Protein AF-A0A1G1LHW8-F1 (afdb_monomer)

Mean predicted aligned error: 11.03 Å

Nearest PDB structures (foldseek):
  1obu-assembly1_B  TM=3.568E-01  e=8.843E-02  Homarus gammarus
  2wuq-assembly1_A  TM=3.440E-01  e=8.306E-02  Streptomyces cacaoi
  2wuq-assembly1_B  TM=3.014E-01  e=4.727E-02  Streptomyces cacaoi
  5w66-assembly1_O  TM=5.397E-01  e=9.555E-01  Saccharomyces cerevisiae S288C
  5n61-assembly1_P  TM=4.054E-01  e=8.430E-01  Saccharomyces cerevisiae S288C

Solvent-accessible surface area (backbone atoms only — not comparable to full-atom values): 6882 Å² total; per-residue (Å²): 130,58,72,68,54,53,54,54,47,52,54,48,48,66,74,69,56,80,94,76,85,80,49,75,65,51,52,53,51,49,50,51,53,48,49,51,49,65,66,49,70,38,66,85,57,63,58,63,36,70,48,76,49,77,47,77,55,88,87,33,34,33,39,38,35,37,31,28,33,78,90,66,50,81,40,82,58,42,70,48,80,31,55,88,70,60,63,67,59,51,52,57,50,51,51,53,44,42,76,34,36,46,79,56,87,86,56,62,70,86,82,77,89,132

pLDDT: mean 70.16, std 17.66, range [33.41, 93.38]

Radius of gyration: 14.84 Å; Cα contacts (8 Å, |Δi|>4): 123; chains: 1; bounding box: 45×32×34 Å

Structure (mmCIF, N/CA/C/O backbone):
data_AF-A0A1G1LHW8-F1
#
_entry.id   AF-A0A1G1LHW8-F1
#
loop_
_atom_site.group_PDB
_atom_site.id
_atom_site.type_symbol
_atom_site.label_atom_id
_atom_site.label_alt_id
_atom_site.label_comp_id
_atom_site.label_asym_id
_atom_site.label_entity_id
_atom_site.label_seq_id
_atom_site.pdbx_PDB_ins_code
_atom_site.Cartn_x
_atom_site.Cartn_y
_atom_site.Cartn_z
_atom_site.occupancy
_atom_site.B_iso_or_equiv
_atom_site.auth_seq_id
_atom_site.auth_comp_id
_atom_site.auth_asym_id
_atom_site.auth_atom_id
_atom_site.pdbx_PDB_model_num
ATOM 1 N N . MET A 1 1 ? 2.099 20.472 8.983 1.00 44.22 1 MET A N 1
ATOM 2 C CA . MET A 1 1 ? 1.798 19.131 8.430 1.00 44.22 1 MET A CA 1
ATOM 3 C C . MET A 1 1 ? 3.006 18.490 7.718 1.00 44.22 1 MET A C 1
ATOM 5 O O . MET A 1 1 ? 2.829 17.507 7.016 1.00 44.22 1 MET A O 1
ATOM 9 N N . THR A 1 2 ? 4.228 19.003 7.920 1.00 41.97 2 THR A N 1
ATOM 10 C CA . THR A 1 2 ? 5.451 18.609 7.187 1.00 41.97 2 THR A CA 1
ATOM 11 C C . THR A 1 2 ? 6.176 17.417 7.827 1.00 41.97 2 THR A C 1
ATOM 13 O O . THR A 1 2 ? 6.512 16.465 7.138 1.00 41.97 2 THR A O 1
ATOM 16 N N . ALA A 1 3 ? 6.263 17.382 9.163 1.00 44.25 3 ALA A N 1
ATOM 17 C CA . ALA A 1 3 ? 7.035 16.372 9.901 1.00 44.25 3 ALA A CA 1
ATOM 18 C C . ALA A 1 3 ? 6.604 14.913 9.647 1.00 44.25 3 ALA A C 1
ATOM 20 O O . ALA A 1 3 ? 7.438 14.017 9.594 1.00 44.25 3 ALA A O 1
ATOM 21 N N . VAL A 1 4 ? 5.304 14.662 9.455 1.00 42.16 4 VAL A N 1
ATOM 22 C CA . VAL A 1 4 ? 4.805 13.302 9.180 1.00 42.16 4 VAL A CA 1
ATOM 23 C C . VAL A 1 4 ? 5.101 12.877 7.736 1.00 42.16 4 VAL A C 1
ATOM 25 O O . VAL A 1 4 ? 5.293 11.696 7.467 1.00 42.16 4 VAL A O 1
ATOM 28 N N . GLY A 1 5 ? 5.130 13.827 6.795 1.00 41.34 5 GLY A N 1
ATOM 29 C CA . GLY A 1 5 ? 5.521 13.553 5.410 1.00 41.34 5 GLY A CA 1
ATOM 30 C C . GLY A 1 5 ? 7.004 13.203 5.297 1.00 41.34 5 GLY A C 1
ATOM 31 O O . GLY A 1 5 ? 7.355 12.270 4.581 1.00 41.34 5 GLY A O 1
ATOM 32 N N . ASP A 1 6 ? 7.848 13.890 6.066 1.00 49.16 6 ASP A N 1
ATOM 33 C CA . ASP A 1 6 ? 9.296 13.668 6.080 1.00 49.16 6 ASP A CA 1
ATOM 34 C C . ASP A 1 6 ? 9.673 12.308 6.697 1.00 49.16 6 ASP A C 1
ATOM 36 O O . ASP A 1 6 ? 10.500 11.594 6.134 1.00 49.16 6 ASP A O 1
ATOM 40 N N . LEU A 1 7 ? 8.993 11.884 7.774 1.00 50.97 7 LEU A N 1
ATOM 41 C CA . LEU A 1 7 ? 9.190 10.559 8.386 1.00 50.97 7 LEU A CA 1
ATOM 42 C C . LEU A 1 7 ? 8.844 9.410 7.426 1.00 50.97 7 LEU A C 1
ATOM 44 O O . LEU A 1 7 ? 9.608 8.456 7.290 1.00 50.97 7 LEU A O 1
ATOM 48 N N . LEU A 1 8 ? 7.715 9.516 6.715 1.00 53.72 8 LEU A N 1
ATOM 49 C CA . LEU A 1 8 ? 7.332 8.514 5.714 1.00 53.72 8 LEU A CA 1
ATOM 50 C C . LEU A 1 8 ? 8.294 8.505 4.524 1.00 53.72 8 LEU A C 1
ATOM 52 O O . LEU A 1 8 ? 8.583 7.447 3.971 1.00 53.72 8 LEU A O 1
ATOM 56 N N . LYS A 1 9 ? 8.808 9.672 4.134 1.00 54.84 9 LYS A N 1
ATOM 57 C CA . LYS A 1 9 ? 9.782 9.793 3.051 1.00 54.84 9 LYS A CA 1
ATOM 58 C C . LYS A 1 9 ? 11.095 9.089 3.397 1.00 54.84 9 LYS A C 1
ATOM 60 O O . LYS A 1 9 ? 11.600 8.361 2.549 1.00 54.84 9 LYS A O 1
ATOM 65 N N . GLU A 1 10 ? 11.606 9.240 4.618 1.00 59.28 10 GLU A N 1
ATOM 66 C CA . GLU A 1 10 ? 12.814 8.536 5.072 1.00 59.28 10 GLU A CA 1
ATOM 67 C C . GLU A 1 10 ? 12.615 7.017 5.140 1.00 59.28 10 GLU A C 1
ATOM 69 O O . GLU A 1 10 ? 13.475 6.264 4.681 1.00 59.28 10 GLU A O 1
ATOM 74 N N . GLU A 1 11 ? 11.477 6.539 5.658 1.00 60.69 11 GLU A N 1
ATOM 75 C CA . GLU A 1 11 ? 11.176 5.102 5.693 1.00 60.69 11 GLU A CA 1
ATOM 76 C C . GLU A 1 11 ? 11.085 4.503 4.287 1.00 60.69 11 GLU A C 1
ATOM 78 O O . GLU A 1 11 ? 11.604 3.412 4.033 1.00 60.69 11 GLU A O 1
ATOM 83 N N . VAL A 1 12 ? 10.470 5.233 3.358 1.00 60.25 12 VAL A N 1
ATOM 84 C CA . VAL A 1 12 ? 10.366 4.831 1.957 1.00 60.25 12 VAL A CA 1
ATOM 85 C C . VAL A 1 12 ? 11.722 4.888 1.264 1.00 60.25 12 VAL A C 1
ATOM 87 O O . VAL A 1 12 ? 12.051 3.953 0.549 1.00 60.25 12 VAL A O 1
ATOM 90 N N . GLU A 1 13 ? 12.551 5.906 1.498 1.00 61.09 13 GLU A N 1
ATOM 91 C CA . GLU A 1 13 ? 13.914 5.983 0.950 1.00 61.09 13 GLU A CA 1
ATOM 92 C C . GLU A 1 13 ? 14.830 4.885 1.521 1.00 61.09 13 GLU A C 1
ATOM 94 O O . GLU A 1 13 ? 15.654 4.330 0.793 1.00 61.09 13 GLU A O 1
ATOM 99 N N . MET A 1 14 ? 14.642 4.494 2.784 1.00 59.50 14 MET A N 1
ATOM 100 C CA . MET A 1 14 ? 15.314 3.345 3.403 1.00 59.50 14 MET A CA 1
ATOM 101 C C . MET A 1 14 ? 14.876 2.004 2.798 1.00 59.50 14 MET A C 1
ATOM 103 O O . MET A 1 14 ? 15.707 1.108 2.627 1.00 59.50 14 MET A O 1
ATOM 107 N N . LEU A 1 15 ? 13.586 1.846 2.487 1.00 59.91 15 LEU A N 1
ATOM 108 C CA . LEU A 1 15 ? 13.047 0.644 1.842 1.00 59.91 15 LEU A CA 1
ATOM 109 C C . LEU A 1 15 ? 13.370 0.589 0.338 1.00 59.91 15 LEU A C 1
ATOM 111 O O . LEU A 1 15 ? 13.606 -0.501 -0.181 1.00 59.91 15 LEU A O 1
ATOM 115 N N . ALA A 1 16 ? 13.417 1.741 -0.337 1.00 55.94 16 ALA A N 1
ATOM 116 C CA . ALA A 1 16 ? 13.694 1.884 -1.769 1.00 55.94 16 ALA A CA 1
ATOM 117 C C . ALA A 1 16 ? 15.200 1.916 -2.097 1.00 55.94 16 ALA A C 1
ATOM 119 O O . ALA A 1 16 ? 15.597 1.504 -3.180 1.00 55.94 16 ALA A O 1
ATOM 120 N N . GLY A 1 17 ? 16.047 2.339 -1.152 1.00 47.59 17 GLY A N 1
ATOM 121 C CA . GLY A 1 17 ? 17.495 2.122 -1.126 1.00 47.59 17 GLY A CA 1
ATOM 122 C C . GLY A 1 17 ? 18.334 2.922 -2.135 1.00 47.59 17 GLY A C 1
ATOM 123 O O . GLY A 1 17 ? 18.418 2.580 -3.311 1.00 47.59 17 GLY A O 1
ATOM 124 N N . SER A 1 18 ? 19.130 3.884 -1.645 1.00 36.97 18 SER A N 1
ATOM 125 C CA . SER A 1 18 ? 20.275 4.442 -2.391 1.00 36.97 18 SER A CA 1
ATOM 126 C C . SER A 1 18 ? 21.631 3.969 -1.834 1.00 36.97 18 SER A C 1
ATOM 128 O O . SER A 1 18 ? 22.160 4.473 -0.850 1.00 36.97 18 SER A O 1
ATOM 130 N N . ARG A 1 19 ? 22.173 2.948 -2.505 1.00 43.62 19 ARG A N 1
ATOM 131 C CA . ARG A 1 19 ? 23.558 2.733 -2.983 1.00 43.62 19 ARG A CA 1
ATOM 132 C C . ARG A 1 19 ? 24.850 2.941 -2.161 1.00 43.62 19 ARG A C 1
ATOM 134 O O . ARG A 1 19 ? 25.875 2.523 -2.695 1.00 43.62 19 ARG A O 1
ATOM 141 N N . SER A 1 20 ? 24.914 3.437 -0.926 1.00 40.78 20 SER A N 1
ATOM 142 C CA . SER A 1 20 ? 26.217 3.524 -0.215 1.00 40.78 20 SER A CA 1
ATOM 143 C C . SER A 1 20 ? 26.270 2.704 1.082 1.00 40.78 20 SER A C 1
ATOM 145 O O . SER A 1 20 ? 25.779 3.091 2.134 1.00 40.78 20 SER A O 1
ATOM 147 N N . THR A 1 21 ? 26.956 1.556 1.001 1.00 44.25 21 THR A N 1
ATOM 148 C CA . THR A 1 21 ? 27.306 0.639 2.112 1.00 44.25 21 THR A CA 1
ATOM 149 C C . THR A 1 21 ? 26.171 -0.255 2.633 1.00 44.25 21 THR A C 1
ATOM 151 O O . THR A 1 21 ? 25.900 -0.337 3.829 1.00 44.25 21 THR A O 1
ATOM 154 N N . VAL A 1 22 ? 25.524 -1.011 1.741 1.00 51.19 22 VAL A N 1
ATOM 155 C CA . VAL A 1 22 ? 24.524 -2.016 2.139 1.00 51.19 22 VAL A CA 1
ATOM 156 C C . VAL A 1 22 ? 25.200 -3.377 2.372 1.00 51.19 22 VAL A C 1
ATOM 158 O O . VAL A 1 22 ? 25.665 -4.032 1.443 1.00 51.19 22 VAL A O 1
ATOM 161 N N . SER A 1 23 ? 25.261 -3.832 3.628 1.00 55.09 23 SER A N 1
ATOM 162 C CA . SER A 1 23 ? 25.713 -5.191 3.974 1.00 55.09 23 SER A CA 1
ATOM 163 C C . SER A 1 23 ? 24.728 -6.246 3.454 1.00 55.09 23 SER A C 1
ATOM 165 O O . SER A 1 23 ? 23.519 -6.022 3.454 1.00 55.09 23 SER A O 1
ATOM 167 N N . ARG A 1 24 ? 25.201 -7.457 3.112 1.00 56.97 24 ARG A N 1
ATOM 168 C CA . ARG A 1 24 ? 24.332 -8.612 2.779 1.00 56.97 24 ARG A CA 1
ATOM 169 C C . ARG A 1 24 ? 23.268 -8.882 3.852 1.00 56.97 24 ARG A C 1
ATOM 171 O O . ARG A 1 24 ? 22.175 -9.345 3.532 1.00 56.97 24 ARG A O 1
ATOM 178 N N . ARG A 1 25 ? 23.574 -8.576 5.121 1.00 58.75 25 ARG A N 1
ATOM 179 C CA . ARG A 1 25 ? 22.619 -8.666 6.236 1.00 58.75 25 ARG A CA 1
ATOM 180 C C . ARG A 1 25 ? 21.510 -7.618 6.120 1.00 58.75 25 ARG A C 1
ATOM 182 O O . ARG A 1 25 ? 20.354 -7.958 6.339 1.00 58.75 25 ARG A O 1
ATOM 189 N N . THR A 1 26 ? 21.858 -6.391 5.740 1.00 54.75 26 THR A N 1
ATOM 190 C CA . THR A 1 26 ? 20.918 -5.286 5.512 1.00 54.75 26 THR A CA 1
ATOM 191 C C . THR A 1 26 ? 20.014 -5.577 4.319 1.00 54.75 26 THR A C 1
ATOM 193 O O . THR A 1 26 ? 18.809 -5.462 4.462 1.00 54.75 26 THR A O 1
ATOM 196 N N . ILE A 1 27 ? 20.548 -6.091 3.202 1.00 61.47 27 ILE A N 1
ATOM 197 C CA . ILE A 1 27 ? 19.733 -6.511 2.043 1.00 61.47 27 ILE A CA 1
ATOM 198 C C . ILE A 1 27 ? 18.700 -7.565 2.454 1.00 61.47 27 ILE A C 1
ATOM 200 O O . ILE A 1 27 ? 17.519 -7.412 2.171 1.00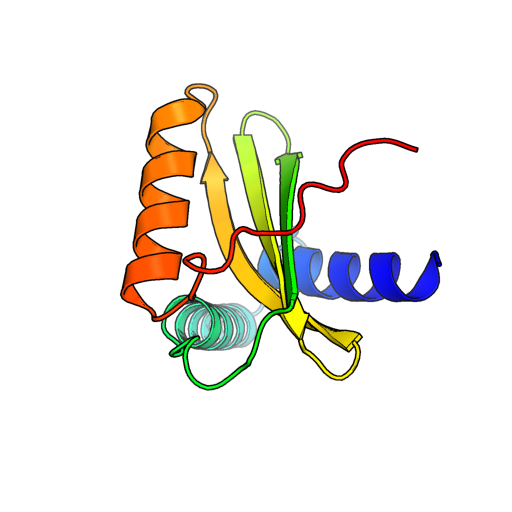 61.47 27 ILE A O 1
ATOM 204 N N . ARG A 1 28 ? 19.121 -8.627 3.156 1.00 61.34 28 ARG A N 1
ATOM 205 C CA . ARG A 1 28 ? 18.197 -9.690 3.591 1.00 61.34 28 ARG A CA 1
ATOM 206 C C . ARG A 1 28 ? 17.156 -9.190 4.590 1.00 61.34 28 ARG A C 1
ATOM 208 O O . ARG A 1 28 ? 16.007 -9.611 4.516 1.00 61.34 28 ARG A O 1
ATOM 215 N N . ALA A 1 29 ? 17.549 -8.333 5.529 1.00 60.84 29 ALA A N 1
ATOM 216 C CA . ALA A 1 29 ? 16.628 -7.766 6.509 1.00 60.84 29 ALA A CA 1
ATOM 217 C C . ALA A 1 29 ? 15.610 -6.830 5.843 1.00 60.84 29 ALA A C 1
ATOM 219 O O . ALA A 1 29 ? 14.416 -6.957 6.104 1.00 60.84 29 ALA A O 1
ATOM 220 N N . SER A 1 30 ? 16.063 -5.960 4.936 1.00 64.94 30 SER A N 1
ATOM 221 C CA . SER A 1 30 ? 15.196 -5.076 4.157 1.00 64.94 30 SER A CA 1
ATOM 222 C C . SER A 1 30 ? 14.274 -5.864 3.231 1.00 64.94 30 SER A C 1
ATOM 224 O O . SER A 1 30 ? 13.089 -5.571 3.200 1.00 64.94 30 SER A O 1
ATOM 226 N N . ALA A 1 31 ? 14.762 -6.919 2.569 1.00 70.31 31 ALA A N 1
ATOM 227 C CA . ALA A 1 31 ? 13.939 -7.789 1.728 1.00 70.31 31 ALA A CA 1
ATOM 228 C C . ALA A 1 31 ? 12.834 -8.493 2.528 1.00 70.31 31 ALA A C 1
ATOM 230 O O . ALA A 1 31 ? 11.689 -8.500 2.100 1.00 70.31 31 ALA A O 1
ATOM 231 N N . ARG A 1 32 ? 13.143 -9.013 3.725 1.00 73.88 32 ARG A N 1
ATOM 232 C CA . ARG A 1 32 ? 12.131 -9.617 4.611 1.00 73.88 32 ARG A CA 1
ATOM 233 C C . A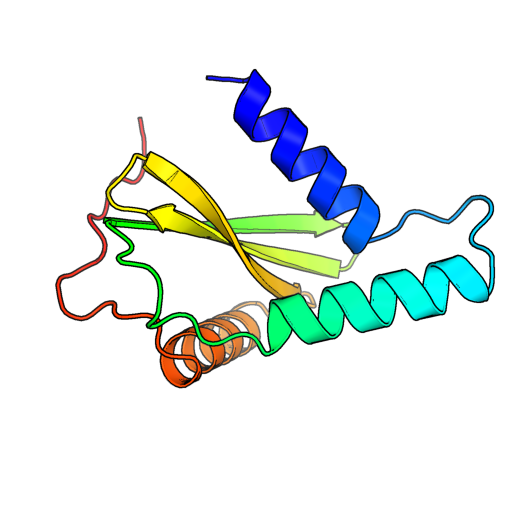RG A 1 32 ? 11.114 -8.599 5.115 1.00 73.88 32 ARG A C 1
ATOM 235 O O . ARG A 1 32 ? 9.930 -8.900 5.186 1.00 73.88 32 ARG A O 1
ATOM 242 N N . LYS A 1 33 ? 11.569 -7.399 5.488 1.00 75.81 33 LYS A N 1
ATOM 243 C CA . LYS A 1 33 ? 10.678 -6.324 5.945 1.00 75.81 33 LYS A CA 1
ATOM 244 C C . LYS A 1 33 ? 9.776 -5.843 4.808 1.00 75.81 33 LYS A C 1
ATOM 246 O O . LYS A 1 33 ? 8.599 -5.588 5.035 1.00 75.81 33 LYS A O 1
ATOM 251 N N . LEU A 1 34 ? 10.321 -5.777 3.597 1.00 79.50 34 LEU A N 1
ATOM 252 C CA . LEU A 1 34 ? 9.582 -5.458 2.388 1.00 79.50 34 LEU A CA 1
ATOM 253 C C . LEU A 1 34 ? 8.551 -6.541 2.064 1.00 79.50 34 LEU A C 1
ATOM 255 O O . LEU A 1 34 ? 7.390 -6.226 1.852 1.00 79.50 34 LEU A O 1
ATOM 259 N N . GLU A 1 35 ? 8.942 -7.810 2.085 1.00 82.69 35 GLU A N 1
ATOM 260 C CA . GLU A 1 35 ? 8.034 -8.936 1.865 1.00 82.69 35 GLU A CA 1
ATOM 261 C C . GLU A 1 35 ? 6.893 -8.941 2.889 1.00 82.69 35 GLU A C 1
ATOM 263 O O . GLU A 1 35 ? 5.728 -9.045 2.512 1.00 82.69 35 GLU A O 1
ATOM 268 N N . ALA A 1 36 ? 7.201 -8.735 4.172 1.00 85.06 36 ALA A N 1
ATOM 269 C CA . ALA A 1 36 ? 6.194 -8.622 5.224 1.00 85.06 36 ALA A CA 1
ATOM 270 C C . ALA A 1 36 ? 5.234 -7.445 4.978 1.00 85.06 36 ALA A C 1
ATOM 272 O O . ALA A 1 36 ? 4.022 -7.596 5.104 1.00 85.06 36 ALA A O 1
ATOM 273 N N . LEU A 1 37 ? 5.754 -6.283 4.574 1.00 86.38 37 LEU A N 1
ATOM 274 C CA . LEU A 1 37 ? 4.936 -5.121 4.223 1.00 86.38 37 LEU A CA 1
ATOM 275 C C . LEU A 1 37 ? 4.026 -5.401 3.017 1.00 86.38 37 LEU A C 1
ATOM 277 O O . LEU A 1 37 ? 2.859 -5.010 3.030 1.00 86.38 37 LEU A O 1
ATOM 281 N N . MET A 1 38 ? 4.553 -6.059 1.985 1.00 86.25 38 MET A N 1
ATOM 282 C CA . MET A 1 38 ? 3.852 -6.304 0.722 1.00 86.25 38 MET A CA 1
ATOM 283 C C . MET A 1 38 ? 2.853 -7.466 0.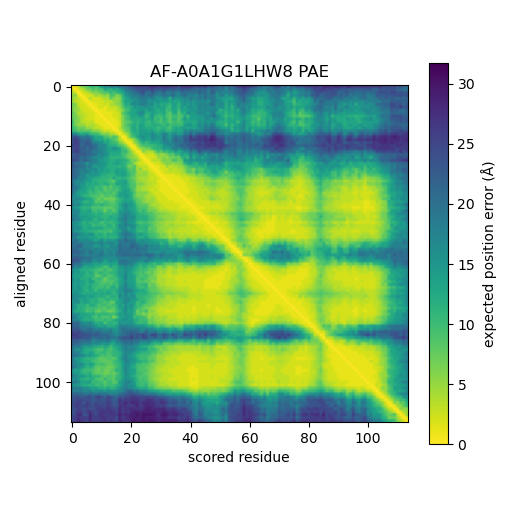795 1.00 86.25 38 MET A C 1
ATOM 285 O O . MET A 1 38 ? 1.958 -7.534 -0.041 1.00 86.25 38 MET A O 1
ATOM 289 N N . SER A 1 39 ? 2.977 -8.354 1.786 1.00 89.31 39 SER A N 1
ATOM 290 C CA . SER A 1 39 ? 2.109 -9.530 1.960 1.00 89.31 39 SER A CA 1
ATOM 291 C C . SER A 1 39 ? 1.134 -9.429 3.132 1.00 89.31 39 SER A C 1
ATOM 293 O O . SER A 1 39 ? 0.192 -10.219 3.192 1.00 89.31 39 SER A O 1
ATOM 295 N N . ARG A 1 40 ? 1.314 -8.474 4.061 1.00 92.38 40 ARG A N 1
ATOM 296 C CA . ARG A 1 40 ? 0.424 -8.364 5.228 1.00 92.38 40 ARG A CA 1
ATOM 297 C C . ARG A 1 40 ? -1.041 -8.168 4.806 1.00 92.38 40 ARG A C 1
ATOM 299 O O . ARG A 1 40 ? -1.280 -7.414 3.848 1.00 92.38 40 ARG A O 1
ATOM 306 N N . PRO A 1 41 ? -1.999 -8.767 5.534 1.00 91.88 41 PRO A N 1
ATOM 307 C CA . PRO A 1 41 ? -3.412 -8.462 5.358 1.00 91.88 41 PRO A CA 1
ATOM 308 C C . PRO A 1 41 ? -3.680 -6.988 5.690 1.00 91.88 41 PRO A C 1
ATOM 310 O O . PRO A 1 41 ? -3.038 -6.408 6.567 1.00 91.88 41 PRO A O 1
ATOM 313 N N . LEU A 1 42 ? -4.615 -6.382 4.962 1.00 92.31 42 LEU A N 1
ATOM 314 C CA . LEU A 1 42 ? -5.036 -4.988 5.126 1.00 92.31 42 LEU A CA 1
ATOM 315 C C . LEU A 1 42 ? -6.430 -4.865 5.753 1.00 92.31 42 LEU A C 1
ATOM 317 O O . LEU A 1 42 ? -6.793 -3.789 6.201 1.00 92.31 42 LEU A O 1
ATOM 321 N N . ASN A 1 43 ? -7.170 -5.968 5.870 1.00 89.44 43 ASN A N 1
ATOM 322 C CA . ASN A 1 43 ? -8.486 -6.019 6.519 1.00 89.44 43 ASN A CA 1
ATOM 323 C C . ASN A 1 43 ? -8.442 -5.957 8.059 1.00 89.44 43 ASN A C 1
ATOM 325 O O . ASN A 1 43 ? -9.468 -6.144 8.707 1.00 89.44 43 ASN A O 1
ATOM 329 N N . GLN A 1 44 ? -7.258 -5.774 8.645 1.00 87.25 44 GLN A N 1
ATOM 330 C CA . GLN A 1 44 ? -7.078 -5.609 10.090 1.00 87.25 44 GLN A CA 1
ATOM 331 C C . GLN A 1 44 ? -7.186 -4.144 10.529 1.00 87.25 44 GLN A C 1
ATOM 333 O O . GLN A 1 44 ? -7.296 -3.879 11.722 1.00 87.25 44 GLN A O 1
ATOM 338 N N . ASP A 1 45 ? -7.130 -3.221 9.571 1.00 87.00 45 ASP A N 1
ATOM 339 C CA . ASP A 1 45 ? -7.137 -1.781 9.771 1.00 87.00 45 ASP A CA 1
ATOM 340 C C . ASP A 1 45 ? -8.383 -1.190 9.079 1.00 87.00 45 ASP A C 1
ATOM 342 O O . ASP A 1 45 ? -8.649 -1.488 7.912 1.00 87.00 45 ASP A O 1
ATOM 346 N N . ASP A 1 46 ? -9.120 -0.311 9.762 1.00 86.69 46 ASP A N 1
ATOM 347 C CA . ASP A 1 46 ? -10.205 0.464 9.148 1.00 86.69 46 ASP A CA 1
ATOM 348 C C . ASP A 1 46 ? -9.635 1.748 8.534 1.00 86.69 46 ASP A C 1
ATOM 350 O O . ASP A 1 46 ? -9.298 2.700 9.248 1.00 86.69 46 ASP A O 1
ATOM 354 N N . PHE A 1 47 ? -9.505 1.782 7.205 1.00 87.81 47 PHE A N 1
ATOM 355 C CA . PHE A 1 47 ? -8.972 2.939 6.485 1.00 87.81 47 PHE A CA 1
ATOM 356 C C . PHE A 1 47 ? -10.070 3.931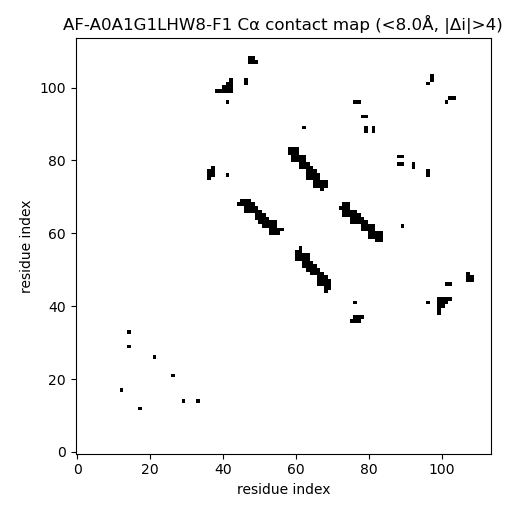 6.091 1.00 87.81 47 PHE A C 1
ATOM 358 O O . PHE A 1 47 ? -11.031 3.580 5.413 1.00 87.81 47 PHE A O 1
ATOM 365 N N . VAL A 1 48 ? -9.884 5.202 6.452 1.00 87.56 48 VAL A N 1
ATOM 366 C CA . VAL A 1 48 ? -10.774 6.313 6.071 1.00 87.56 48 VAL A CA 1
ATOM 367 C C . VAL A 1 48 ? -10.321 7.030 4.803 1.00 87.56 48 VAL A C 1
ATOM 369 O O . VAL A 1 48 ? -11.118 7.703 4.159 1.00 87.56 48 VAL A O 1
ATOM 372 N N . ALA A 1 49 ? -9.045 6.907 4.434 1.00 84.56 49 ALA A N 1
ATOM 373 C CA . ALA A 1 49 ? -8.498 7.466 3.204 1.00 84.56 49 ALA A CA 1
ATOM 374 C C . ALA A 1 49 ? -7.304 6.642 2.721 1.00 84.56 49 ALA A C 1
ATOM 376 O O . ALA A 1 49 ? -6.584 6.048 3.522 1.00 84.56 49 ALA A O 1
ATOM 377 N N . VAL A 1 50 ? -7.059 6.657 1.413 1.00 85.69 50 VAL A N 1
ATOM 378 C CA . VAL A 1 50 ? -5.864 6.077 0.797 1.00 85.69 50 VAL A CA 1
ATOM 379 C C . VAL A 1 50 ? -5.290 7.094 -0.172 1.00 85.69 50 VAL A C 1
ATOM 381 O O . VAL A 1 50 ? -5.980 7.574 -1.068 1.00 85.69 50 VAL A O 1
ATOM 384 N N . PHE A 1 51 ? -4.014 7.404 0.011 1.00 82.69 51 PHE A N 1
ATOM 385 C CA . PHE A 1 51 ? -3.232 8.255 -0.868 1.00 82.69 51 PHE A CA 1
ATOM 386 C C . PHE A 1 51 ? -2.334 7.381 -1.728 1.00 82.69 51 PHE A C 1
ATOM 388 O O . PHE A 1 51 ? -1.603 6.539 -1.204 1.00 82.69 51 PHE A O 1
ATOM 395 N N . MET A 1 52 ? -2.376 7.605 -3.037 1.00 82.19 52 MET A N 1
ATOM 396 C CA . MET A 1 52 ? -1.410 7.047 -3.972 1.00 82.19 52 MET A CA 1
ATOM 397 C C . MET A 1 52 ? -0.569 8.185 -4.528 1.00 82.19 52 MET A C 1
ATOM 399 O O . MET A 1 52 ? -1.111 9.090 -5.158 1.00 82.19 52 MET A O 1
ATOM 403 N N . ASP A 1 53 ? 0.733 8.149 -4.267 1.00 76.25 53 ASP A N 1
ATOM 404 C CA . ASP A 1 53 ? 1.668 9.160 -4.754 1.00 76.25 53 ASP A CA 1
ATOM 405 C C . ASP A 1 53 ? 2.698 8.520 -5.683 1.00 76.25 53 ASP A C 1
ATOM 407 O O . ASP A 1 53 ? 3.363 7.547 -5.325 1.00 76.25 53 ASP A O 1
ATOM 411 N N . GLY A 1 54 ? 2.794 9.055 -6.898 1.00 68.56 54 GLY A N 1
ATOM 412 C CA . GLY A 1 54 ? 3.748 8.631 -7.910 1.00 68.56 54 GLY A CA 1
ATOM 413 C C . GLY A 1 54 ? 4.983 9.520 -7.871 1.00 68.56 54 GLY A C 1
ATOM 414 O O . GLY A 1 54 ? 4.919 10.691 -8.236 1.00 68.56 54 GLY A O 1
ATOM 415 N N . LYS A 1 55 ? 6.129 8.963 -7.491 1.00 65.62 55 LYS A N 1
ATOM 416 C CA . LYS A 1 55 ? 7.419 9.648 -7.476 1.00 65.62 55 LYS A CA 1
ATOM 417 C C . LYS A 1 55 ? 8.306 9.125 -8.601 1.00 65.62 55 LYS A C 1
ATOM 419 O O . LYS A 1 55 ? 8.627 7.942 -8.649 1.00 65.62 55 LYS A O 1
ATOM 424 N N . SER A 1 56 ? 8.732 10.010 -9.496 1.00 55.81 56 SER A N 1
ATOM 425 C CA . SER A 1 56 ? 9.722 9.672 -10.524 1.00 55.81 56 SER A CA 1
ATOM 426 C C . SER A 1 56 ? 11.107 9.500 -9.892 1.00 55.81 56 SER A C 1
ATOM 428 O O . SER A 1 56 ? 11.565 10.376 -9.154 1.00 55.81 56 SER A O 1
ATOM 430 N N . PHE A 1 57 ? 11.784 8.391 -10.185 1.00 52.81 57 PHE A N 1
ATOM 431 C CA . PHE A 1 57 ? 13.149 8.092 -9.764 1.00 52.81 57 PHE A CA 1
ATOM 432 C C . PHE A 1 57 ? 14.012 7.745 -10.990 1.00 52.81 57 PHE A C 1
ATOM 434 O O . PHE A 1 57 ? 14.012 6.620 -11.478 1.00 52.81 57 PHE A O 1
ATOM 441 N N . ALA A 1 58 ? 14.789 8.719 -11.475 1.00 56.09 58 ALA A N 1
ATOM 442 C CA . ALA A 1 58 ? 15.549 8.612 -12.728 1.00 56.09 58 ALA A CA 1
ATOM 443 C C . ALA A 1 58 ? 14.642 8.281 -13.937 1.00 56.09 58 ALA A C 1
ATOM 445 O O . ALA A 1 58 ? 13.724 9.053 -14.207 1.00 56.09 58 ALA A O 1
ATOM 446 N N . GLU A 1 59 ? 14.907 7.195 -14.671 1.00 52.56 59 GLU A N 1
ATOM 447 C CA . GLU A 1 59 ? 14.092 6.755 -15.821 1.00 52.56 59 GLU A CA 1
ATOM 448 C C . GLU A 1 59 ? 12.879 5.898 -15.414 1.00 52.56 59 GLU A C 1
ATOM 450 O O . GLU A 1 59 ? 11.978 5.685 -16.225 1.00 52.56 59 GLU A O 1
ATOM 455 N N . ASP A 1 60 ? 12.822 5.470 -14.149 1.00 58.72 60 ASP A N 1
ATOM 456 C CA . ASP A 1 60 ? 11.727 4.686 -13.583 1.00 58.72 60 ASP A CA 1
ATOM 457 C C . ASP A 1 60 ? 10.801 5.574 -12.733 1.00 58.72 60 ASP A C 1
ATOM 459 O O . ASP A 1 60 ? 11.189 6.603 -12.182 1.00 58.72 60 ASP A O 1
ATOM 463 N N . GLY A 1 61 ? 9.543 5.182 -12.594 1.00 68.19 61 GLY A N 1
ATOM 464 C CA . GLY A 1 61 ? 8.609 5.710 -11.608 1.00 68.19 61 GLY A CA 1
ATOM 465 C C . GLY A 1 61 ? 8.466 4.772 -10.413 1.00 68.19 61 GLY A C 1
ATOM 466 O O . GLY A 1 61 ? 8.770 3.583 -10.472 1.00 68.19 61 GLY A O 1
ATOM 467 N N . MET A 1 62 ? 7.986 5.299 -9.295 1.00 78.06 62 MET A N 1
ATOM 468 C CA . MET A 1 62 ? 7.560 4.511 -8.146 1.00 78.06 62 MET A CA 1
ATOM 469 C C . MET A 1 62 ? 6.225 5.048 -7.655 1.00 78.06 62 MET A C 1
ATOM 471 O O . MET A 1 62 ? 6.090 6.247 -7.453 1.00 78.06 62 MET A O 1
ATOM 475 N N . VAL A 1 63 ? 5.246 4.180 -7.436 1.00 80.94 63 VAL A N 1
ATOM 476 C CA . VAL A 1 63 ? 3.956 4.556 -6.850 1.00 80.94 63 VAL A CA 1
ATOM 477 C C . VAL A 1 63 ? 3.876 3.996 -5.441 1.00 80.94 63 VAL A C 1
ATOM 479 O O . VAL A 1 63 ? 4.090 2.804 -5.237 1.00 80.94 63 VAL A O 1
ATOM 482 N N . LEU A 1 64 ? 3.576 4.859 -4.475 1.00 84.12 64 LEU A N 1
ATOM 483 C CA . LEU A 1 64 ? 3.433 4.547 -3.058 1.00 84.12 64 LEU A CA 1
ATOM 484 C C . LEU A 1 64 ? 1.956 4.593 -2.664 1.00 84.12 64 LEU A C 1
ATOM 486 O O . LEU A 1 64 ? 1.293 5.572 -2.985 1.00 84.12 64 LEU A O 1
ATOM 490 N N . ALA A 1 65 ? 1.460 3.602 -1.920 1.00 88.38 65 ALA A N 1
ATOM 491 C CA . ALA A 1 65 ? 0.125 3.639 -1.320 1.00 88.38 65 ALA A CA 1
ATOM 492 C C . ALA A 1 65 ? 0.200 3.784 0.205 1.00 88.38 65 ALA A C 1
ATOM 494 O O . ALA A 1 65 ? 0.787 2.939 0.886 1.00 88.38 65 ALA A O 1
ATOM 495 N N . VAL A 1 66 ? -0.437 4.824 0.745 1.00 89.44 66 VAL A N 1
ATOM 496 C CA . VAL A 1 66 ? -0.516 5.115 2.184 1.00 89.44 66 VAL A CA 1
ATOM 497 C C . VAL A 1 66 ? -1.976 5.232 2.603 1.00 89.44 66 VAL A C 1
ATOM 499 O O . VAL A 1 66 ? -2.706 6.069 2.084 1.00 89.44 66 VAL A O 1
ATOM 502 N N . GLY A 1 67 ? -2.395 4.413 3.562 1.00 89.12 67 GLY A N 1
ATOM 503 C CA . GLY A 1 67 ? -3.709 4.486 4.188 1.00 89.12 67 GLY A CA 1
ATOM 504 C C . GLY A 1 67 ? -3.689 5.386 5.417 1.00 89.12 67 GLY A C 1
ATOM 505 O O . GLY A 1 67 ? -2.684 5.449 6.124 1.00 89.12 67 GLY A O 1
ATOM 506 N N . ILE A 1 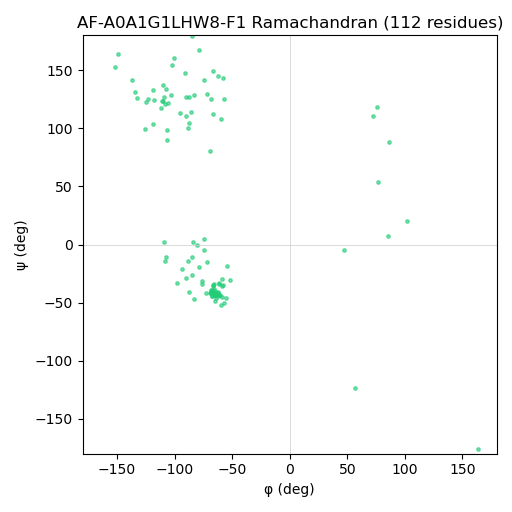68 ? -4.801 6.063 5.674 1.00 88.56 68 ILE A N 1
ATOM 507 C CA . ILE A 1 68 ? -5.090 6.726 6.945 1.00 88.56 68 ILE A CA 1
ATOM 508 C C . ILE A 1 68 ? -6.128 5.885 7.663 1.00 88.56 68 ILE A C 1
ATOM 510 O O . ILE A 1 68 ? -7.194 5.633 7.101 1.00 88.56 68 ILE A O 1
ATOM 514 N N . THR A 1 69 ? -5.814 5.431 8.866 1.00 88.38 69 THR A N 1
ATOM 515 C CA . THR A 1 69 ? -6.731 4.666 9.713 1.00 88.38 69 THR A CA 1
ATOM 516 C C . THR A 1 69 ? -7.736 5.579 10.416 1.00 88.38 69 THR A C 1
ATOM 518 O O . THR A 1 69 ? -7.589 6.803 10.423 1.00 88.38 69 THR A O 1
ATOM 521 N N . LEU A 1 70 ? -8.782 4.999 11.003 1.00 86.44 70 LEU A N 1
ATOM 522 C CA . LEU A 1 70 ? -9.838 5.739 11.704 1.00 86.44 70 LEU A CA 1
ATOM 523 C C . LEU A 1 70 ? -9.325 6.601 12.876 1.00 86.44 70 LEU A C 1
ATOM 525 O O . LEU A 1 70 ? -9.888 7.653 13.167 1.00 86.44 70 LEU A O 1
ATOM 529 N N . ASP A 1 71 ? -8.238 6.182 13.522 1.00 88.12 71 ASP A N 1
ATOM 530 C CA . ASP A 1 71 ? -7.522 6.924 14.570 1.00 88.12 71 ASP A CA 1
ATOM 531 C C . ASP A 1 71 ? -6.561 8.002 14.019 1.00 88.12 71 ASP A C 1
ATOM 533 O O . ASP A 1 71 ? -5.932 8.732 14.786 1.00 88.12 71 ASP A O 1
ATOM 537 N N . GLY A 1 72 ? -6.477 8.150 12.694 1.00 84.12 72 GLY A N 1
ATOM 538 C CA . GLY A 1 72 ? -5.655 9.148 12.014 1.00 84.12 72 GLY A CA 1
ATOM 539 C C . GLY A 1 72 ? -4.200 8.731 11.787 1.00 84.12 7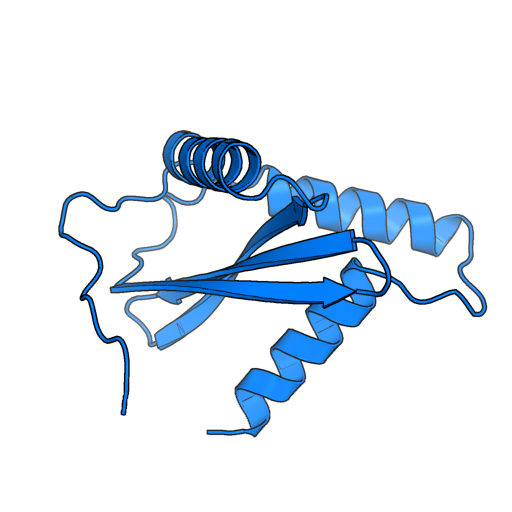2 GLY A C 1
ATOM 540 O O . GLY A 1 72 ? -3.399 9.560 11.340 1.00 84.12 72 GLY A O 1
ATOM 541 N N . GLU A 1 73 ? -3.830 7.479 12.067 1.00 88.69 73 GLU A N 1
ATOM 542 C CA . GLU A 1 73 ? -2.473 6.998 11.816 1.00 88.69 73 GLU A CA 1
ATOM 543 C C . GLU A 1 73 ? -2.215 6.749 10.325 1.00 88.69 73 GLU A C 1
ATOM 545 O O . GLU A 1 73 ? -3.055 6.253 9.574 1.00 88.69 73 GLU A O 1
ATOM 550 N N . LYS A 1 74 ? -1.002 7.084 9.875 1.00 85.44 74 LYS A N 1
ATOM 551 C CA . LYS A 1 74 ? -0.568 6.787 8.508 1.00 85.44 74 LYS A CA 1
ATOM 552 C C . LYS A 1 74 ? 0.044 5.396 8.459 1.00 85.44 74 LYS A C 1
ATOM 554 O O . LYS A 1 74 ? 0.989 5.105 9.191 1.00 85.44 74 LYS A O 1
ATOM 559 N N . ARG A 1 75 ? -0.445 4.554 7.555 1.00 87.25 75 ARG A N 1
ATOM 560 C CA . ARG A 1 75 ? 0.049 3.192 7.348 1.00 87.25 75 ARG A CA 1
ATOM 561 C C . ARG A 1 75 ? 0.493 3.007 5.913 1.00 87.25 75 ARG A C 1
ATOM 563 O O . ARG A 1 75 ? -0.281 3.196 4.978 1.00 87.25 75 ARG A O 1
ATOM 570 N N . LEU A 1 76 ? 1.732 2.567 5.735 1.00 88.19 76 LEU A N 1
ATOM 571 C CA . LEU A 1 76 ? 2.204 2.154 4.426 1.00 88.19 76 LEU A CA 1
ATOM 572 C C . LEU A 1 76 ? 1.489 0.857 4.007 1.00 88.19 76 LEU A C 1
ATOM 574 O O . LEU A 1 76 ? 1.480 -0.131 4.751 1.00 88.19 76 LEU A O 1
ATOM 578 N N . LEU A 1 77 ? 0.860 0.870 2.834 1.00 90.31 77 LEU A N 1
ATOM 579 C CA . LEU A 1 77 ? 0.107 -0.268 2.294 1.00 90.31 77 LEU A CA 1
ATOM 580 C C . LEU A 1 77 ? 0.949 -1.061 1.290 1.00 90.31 77 LEU A C 1
ATOM 582 O O . LEU A 1 77 ? 0.849 -2.285 1.218 1.00 90.31 77 LEU A O 1
ATOM 586 N N . GLY A 1 78 ? 1.815 -0.371 0.550 1.00 87.81 78 GLY A N 1
ATOM 587 C CA . GLY A 1 78 ? 2.762 -0.971 -0.382 1.00 87.81 78 GLY A CA 1
ATOM 588 C C . GLY A 1 78 ? 3.321 0.048 -1.367 1.00 87.81 78 GLY A C 1
ATOM 589 O O . GLY A 1 78 ? 3.007 1.238 -1.291 1.00 87.81 78 GLY A O 1
ATOM 590 N N . PHE A 1 79 ? 4.129 -0.432 -2.308 1.00 86.38 79 PHE A N 1
ATOM 591 C CA . PHE A 1 79 ? 4.573 0.345 -3.460 1.00 86.38 79 PHE A CA 1
ATOM 592 C C . PHE A 1 79 ? 4.818 -0.546 -4.676 1.00 86.38 79 PHE A C 1
ATOM 594 O O . PHE A 1 79 ? 4.970 -1.762 -4.553 1.00 86.38 79 PHE A O 1
ATOM 601 N N . VAL A 1 80 ? 4.899 0.074 -5.847 1.00 83.25 80 VAL A N 1
ATOM 602 C CA . VAL A 1 80 ? 5.279 -0.585 -7.096 1.00 83.25 80 VAL A CA 1
ATOM 603 C C . VAL A 1 80 ? 6.246 0.301 -7.875 1.00 83.25 80 VAL A C 1
ATOM 605 O O . VAL A 1 80 ? 6.100 1.522 -7.887 1.00 83.25 80 VAL A O 1
ATOM 608 N N . GLN A 1 81 ? 7.248 -0.306 -8.509 1.00 75.25 81 GLN A N 1
ATOM 609 C CA . GLN A 1 81 ? 8.093 0.382 -9.483 1.00 75.25 81 GLN A CA 1
ATOM 610 C C . GLN A 1 81 ? 7.377 0.355 -10.835 1.00 75.25 81 GLN A C 1
ATOM 612 O O . GLN A 1 81 ? 6.924 -0.699 -11.278 1.00 75.25 81 GLN A O 1
ATOM 617 N N . THR A 1 82 ? 7.240 1.510 -11.469 1.00 66.81 82 THR A N 1
ATOM 618 C CA . THR A 1 82 ? 6.608 1.672 -12.774 1.00 66.81 82 THR A CA 1
ATOM 619 C C . THR A 1 82 ? 7.677 2.022 -13.804 1.00 66.81 82 THR A C 1
ATOM 621 O O . THR A 1 82 ? 8.559 2.828 -13.539 1.00 66.81 82 THR A O 1
ATOM 624 N N . ALA A 1 83 ? 7.621 1.423 -14.990 1.00 64.25 83 ALA A N 1
ATOM 625 C CA . ALA A 1 83 ? 8.313 1.976 -16.153 1.00 64.25 83 ALA A CA 1
ATOM 626 C C . ALA A 1 83 ? 7.411 3.045 -16.807 1.00 64.25 83 ALA A C 1
ATOM 628 O O . ALA A 1 83 ? 6.299 3.298 -16.338 1.00 64.25 83 ALA A O 1
ATOM 629 N N . ALA A 1 84 ? 7.859 3.685 -17.889 1.00 53.09 84 ALA A N 1
ATOM 630 C CA . ALA A 1 84 ? 7.136 4.778 -18.554 1.00 53.09 84 ALA A CA 1
ATOM 631 C C . ALA A 1 84 ? 5.678 4.454 -18.983 1.00 53.09 84 ALA A C 1
ATOM 633 O O . ALA A 1 84 ? 4.890 5.382 -19.179 1.00 53.09 84 ALA A O 1
ATOM 634 N N . GLU A 1 85 ? 5.293 3.176 -19.077 1.00 51.56 85 GLU A N 1
ATOM 635 C CA . GLU A 1 85 ? 3.919 2.722 -19.341 1.00 51.56 85 GLU A CA 1
ATOM 636 C C . GLU A 1 85 ? 3.125 2.572 -18.029 1.00 51.56 85 GLU A C 1
ATOM 638 O O . GLU A 1 85 ? 3.289 1.625 -17.261 1.00 51.56 85 GLU A O 1
ATOM 643 N N . LYS A 1 86 ? 2.295 3.581 -17.741 1.00 60.00 86 LYS A N 1
ATOM 644 C CA . LYS A 1 86 ? 1.841 3.911 -16.379 1.00 60.00 86 LYS A CA 1
ATOM 645 C C . LYS A 1 86 ? 0.554 3.233 -15.905 1.00 60.00 86 LYS A C 1
ATOM 647 O O . LYS A 1 86 ? 0.394 3.068 -14.702 1.00 60.00 86 LYS A O 1
ATOM 652 N N . GLU A 1 87 ? -0.377 2.888 -16.790 1.00 62.47 87 GLU A N 1
ATOM 653 C CA . GLU A 1 87 ? -1.754 2.586 -16.358 1.00 62.47 87 GLU A CA 1
ATOM 654 C C . GLU A 1 87 ? -1.935 1.149 -15.856 1.00 62.47 87 GLU A C 1
ATOM 656 O O . GLU A 1 87 ? -2.462 0.950 -14.760 1.00 62.47 87 GLU A O 1
ATOM 661 N N . THR A 1 88 ? -1.432 0.153 -16.589 1.00 73.38 88 THR A N 1
ATOM 662 C CA . THR A 1 88 ? -1.598 -1.267 -16.230 1.00 73.38 88 THR A CA 1
ATOM 663 C C . THR A 1 88 ? -0.945 -1.600 -14.889 1.00 73.38 88 THR A C 1
ATOM 665 O O . THR A 1 88 ? -1.551 -2.254 -14.047 1.00 73.38 88 THR A O 1
ATOM 668 N N . VAL A 1 89 ? 0.257 -1.073 -14.633 1.00 78.88 89 VAL A N 1
ATOM 669 C CA . VAL A 1 89 ? 1.002 -1.353 -13.394 1.00 78.88 89 VAL A CA 1
ATOM 670 C C . VAL A 1 89 ? 0.296 -0.775 -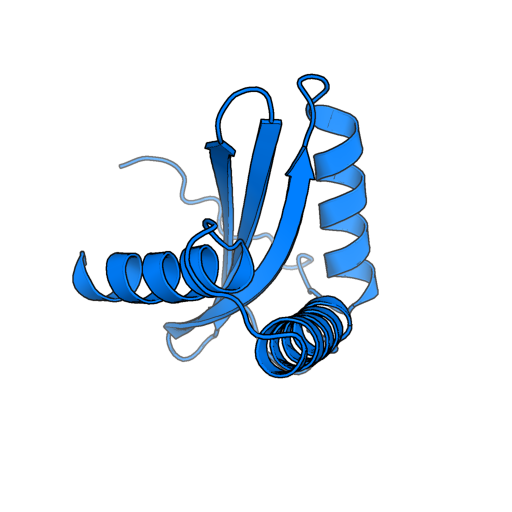12.162 1.00 78.88 89 VAL A C 1
ATOM 672 O O . VAL A 1 89 ? 0.328 -1.377 -11.087 1.00 78.88 89 VAL A O 1
ATOM 675 N N . ILE A 1 90 ? -0.355 0.384 -12.302 1.00 77.75 90 ILE A N 1
ATOM 676 C CA . ILE A 1 90 ? -1.113 1.009 -11.210 1.00 77.75 90 ILE A CA 1
ATOM 677 C C . ILE A 1 90 ? -2.403 0.231 -10.942 1.00 77.75 90 ILE A C 1
ATOM 679 O O . ILE A 1 90 ? -2.722 -0.007 -9.777 1.00 77.75 90 ILE A O 1
ATOM 683 N N . ALA A 1 91 ? -3.108 -0.203 -11.990 1.00 81.75 91 ALA A N 1
ATOM 684 C CA . ALA A 1 91 ? -4.301 -1.037 -11.851 1.00 81.75 91 ALA A CA 1
ATOM 685 C C . ALA A 1 91 ? -3.982 -2.360 -11.133 1.00 81.75 91 ALA A C 1
ATOM 687 O O . ALA A 1 91 ? -4.571 -2.645 -10.093 1.00 81.75 91 ALA A O 1
ATOM 688 N N . GLU A 1 92 ? -2.967 -3.098 -11.594 1.00 87.06 92 GLU A N 1
ATOM 689 C CA . GLU A 1 92 ? -2.509 -4.343 -10.955 1.00 87.06 92 GLU A CA 1
ATOM 690 C C . GLU A 1 92 ? -2.015 -4.123 -9.517 1.00 87.06 92 GLU A C 1
ATOM 692 O O . GLU A 1 92 ? -2.114 -4.992 -8.646 1.00 87.06 92 GLU A O 1
ATOM 697 N N . PHE A 1 93 ? -1.415 -2.965 -9.234 1.00 87.69 93 PHE A N 1
ATOM 698 C CA . PHE A 1 93 ? -1.023 -2.618 -7.874 1.00 87.69 93 PHE A CA 1
ATOM 699 C C . PHE A 1 93 ? -2.244 -2.403 -6.978 1.00 87.69 93 PHE A C 1
ATOM 701 O O . PHE A 1 93 ? -2.271 -2.930 -5.866 1.00 87.69 93 PHE A O 1
ATOM 708 N N . PHE A 1 94 ? -3.259 -1.690 -7.463 1.00 86.50 94 PHE A N 1
ATOM 709 C CA . PHE A 1 94 ? -4.488 -1.475 -6.712 1.00 86.50 94 PHE A CA 1
ATOM 710 C C . PHE A 1 94 ? -5.254 -2.780 -6.473 1.00 86.50 94 PHE A C 1
ATOM 712 O O . PHE A 1 94 ? -5.663 -3.041 -5.342 1.00 86.50 94 PHE A O 1
ATOM 719 N N . GLU A 1 95 ? -5.372 -3.636 -7.490 1.00 89.69 95 GLU A N 1
ATOM 720 C CA . GLU A 1 95 ? -5.989 -4.964 -7.372 1.00 89.69 95 GLU A CA 1
ATOM 721 C C . GLU A 1 95 ? -5.328 -5.793 -6.267 1.00 89.69 95 GLU A C 1
ATOM 723 O O . GLU A 1 95 ? -6.018 -6.305 -5.386 1.00 89.69 95 GLU A O 1
ATOM 728 N N . ARG A 1 96 ? -3.991 -5.818 -6.206 1.00 91.31 96 ARG A N 1
ATOM 729 C CA . ARG A 1 96 ? -3.262 -6.511 -5.131 1.00 91.31 96 ARG A CA 1
ATOM 730 C C . ARG A 1 96 ? -3.550 -5.952 -3.738 1.00 91.31 96 ARG A C 1
ATOM 732 O O . ARG A 1 96 ? -3.542 -6.706 -2.767 1.00 91.31 96 ARG A O 1
ATOM 739 N N . LEU A 1 97 ? -3.786 -4.645 -3.591 1.00 91.56 97 LEU A N 1
ATOM 740 C CA . LEU A 1 97 ? -4.193 -4.076 -2.298 1.00 91.56 97 LEU A CA 1
ATOM 741 C C . LEU A 1 97 ? -5.598 -4.553 -1.907 1.00 91.56 97 LEU A C 1
ATOM 743 O O . LEU A 1 97 ? -5.820 -4.909 -0.748 1.00 91.56 97 LEU A O 1
ATOM 747 N N . VAL A 1 98 ? -6.522 -4.608 -2.868 1.00 91.19 98 VAL A N 1
ATOM 748 C CA . VAL A 1 98 ? -7.889 -5.113 -2.666 1.00 91.19 98 VAL A CA 1
ATOM 749 C C . VAL A 1 98 ? -7.885 -6.596 -2.299 1.00 91.19 98 VAL A C 1
ATOM 751 O O . VAL A 1 98 ? -8.531 -6.978 -1.326 1.00 91.19 98 VAL A O 1
ATOM 754 N N . GLU A 1 99 ? -7.114 -7.428 -3.002 1.00 93.25 99 GLU A N 1
ATOM 755 C CA . GLU A 1 99 ? -6.954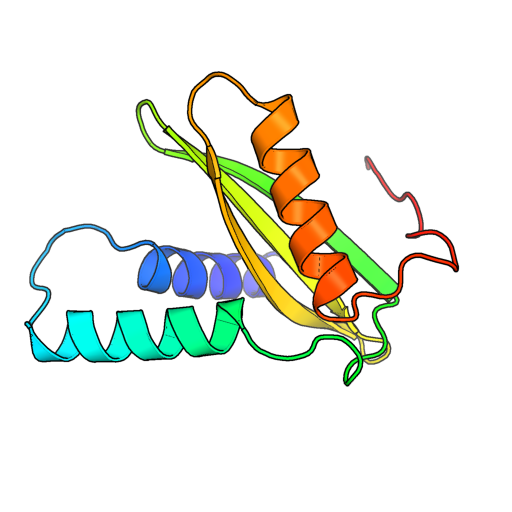 -8.859 -2.696 1.00 93.25 99 GLU A CA 1
ATOM 756 C C . GLU A 1 99 ? -6.426 -9.097 -1.276 1.00 93.25 99 GLU A C 1
ATOM 758 O O . GLU A 1 99 ? -6.833 -10.038 -0.596 1.00 93.25 99 GLU A O 1
ATOM 763 N N . ARG A 1 100 ? -5.555 -8.205 -0.791 1.00 93.38 100 ARG A N 1
ATOM 764 C CA . ARG A 1 100 ? -5.041 -8.224 0.586 1.00 93.38 100 ARG A CA 1
ATOM 765 C C . ARG A 1 100 ? -6.055 -7.743 1.625 1.00 93.38 100 ARG A C 1
ATOM 767 O O . ARG A 1 100 ? -5.764 -7.800 2.821 1.00 93.38 100 ARG A O 1
ATOM 774 N N . GLY A 1 101 ? -7.229 -7.284 1.202 1.00 91.25 101 GLY A N 1
ATOM 775 C CA . GLY A 1 101 ? -8.325 -6.885 2.075 1.00 91.25 101 GLY A CA 1
ATOM 776 C C . GLY A 1 101 ? -8.478 -5.380 2.271 1.00 91.25 101 GLY A C 1
ATOM 777 O O . GLY A 1 101 ? -9.101 -4.981 3.250 1.00 91.25 101 GLY A O 1
ATOM 778 N N . LEU A 1 102 ? -7.927 -4.544 1.381 1.00 89.94 102 LEU A N 1
ATOM 779 C CA . LEU A 1 102 ? -8.241 -3.115 1.378 1.00 89.94 102 LEU A CA 1
ATOM 780 C C . LEU A 1 102 ? -9.715 -2.909 0.995 1.00 89.94 102 LEU A C 1
ATOM 782 O O . LEU A 1 102 ? -10.106 -3.148 -0.149 1.00 89.94 102 LEU A O 1
ATOM 786 N N . ASP A 1 103 ? -10.528 -2.441 1.943 1.00 84.88 103 ASP A N 1
ATOM 787 C CA . ASP A 1 103 ? -11.932 -2.127 1.689 1.00 84.88 103 ASP A CA 1
ATOM 788 C C . ASP A 1 103 ? -12.089 -0.703 1.136 1.00 84.88 103 ASP A C 1
ATOM 790 O O . ASP A 1 103 ? -11.830 0.283 1.820 1.00 84.88 103 ASP A O 1
ATOM 794 N N . TYR A 1 104 ? -12.525 -0.594 -0.119 1.00 72.94 104 TYR A N 1
ATOM 795 C CA . TYR A 1 104 ? -12.809 0.675 -0.801 1.00 72.94 104 TYR A CA 1
ATOM 796 C C . TYR A 1 104 ? -14.313 0.904 -1.030 1.00 72.94 104 TYR A C 1
ATOM 798 O O . TYR A 1 104 ? -14.707 1.895 -1.650 1.00 72.94 104 TYR A O 1
ATOM 806 N N . ARG A 1 105 ? -15.173 -0.011 -0.556 1.00 63.25 105 ARG A N 1
ATOM 807 C CA . ARG A 1 105 ? -16.599 -0.086 -0.928 1.00 63.25 105 ARG A CA 1
ATOM 808 C C . ARG A 1 105 ? -17.452 1.039 -0.344 1.00 63.25 105 ARG A C 1
ATOM 810 O O . ARG A 1 105 ? -18.552 1.262 -0.837 1.00 63.25 105 ARG A O 1
ATOM 817 N N . GLN A 1 106 ? -16.953 1.7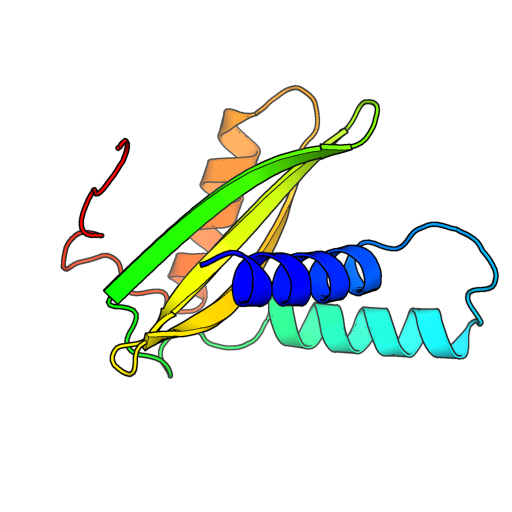69 0.656 1.00 55.97 106 GLN A N 1
ATOM 818 C CA . GLN A 1 106 ? -17.612 2.985 1.154 1.00 55.97 106 GLN A CA 1
ATOM 819 C C . GLN A 1 106 ? -17.268 4.245 0.343 1.00 55.97 106 GLN A C 1
ATOM 821 O O . GLN A 1 106 ? -17.766 5.325 0.647 1.00 55.97 106 GLN A O 1
ATOM 826 N N . GLY A 1 107 ? -16.473 4.106 -0.723 1.00 51.25 107 GLY A N 1
ATOM 827 C CA . GLY A 1 107 ? -15.919 5.227 -1.463 1.00 51.25 107 GLY A CA 1
ATOM 828 C C . GLY A 1 107 ? -14.779 5.845 -0.665 1.00 51.25 107 GLY A C 1
ATOM 829 O O . GLY A 1 107 ? -14.972 6.350 0.436 1.00 51.25 107 GLY A O 1
ATOM 830 N N . LEU A 1 108 ? -13.569 5.819 -1.221 1.00 51.16 108 LEU A N 1
ATOM 831 C CA . LEU A 1 108 ? -12.506 6.681 -0.714 1.00 51.16 108 LEU A CA 1
ATOM 832 C C . LEU A 1 108 ? -13.033 8.125 -0.797 1.00 51.16 108 LEU A C 1
ATOM 834 O O . LEU A 1 108 ? -13.472 8.524 -1.885 1.00 51.16 108 LEU A O 1
ATOM 838 N N . PRO A 1 109 ? -13.048 8.904 0.302 1.00 43.22 109 PRO A N 1
ATOM 839 C CA . PRO A 1 109 ? -13.397 10.306 0.216 1.00 43.22 109 PRO A CA 1
ATOM 840 C C . PRO A 1 109 ? -12.390 10.958 -0.729 1.00 43.22 109 PRO A C 1
ATOM 842 O O . PRO A 1 109 ? -11.200 11.078 -0.445 1.00 43.22 109 PRO A O 1
ATOM 845 N N . HIS A 1 110 ? -12.886 11.303 -1.907 1.00 44.03 110 HIS A N 1
ATOM 846 C CA . HIS A 1 110 ? -12.190 11.978 -2.983 1.00 44.03 110 HIS A CA 1
ATOM 847 C C . HIS A 1 110 ? -11.910 13.409 -2.528 1.00 44.03 110 HIS A C 1
ATOM 849 O O . HIS A 1 110 ? -12.636 14.338 -2.860 1.00 44.03 110 HIS A O 1
ATOM 855 N N . VAL A 1 111 ? -10.865 13.595 -1.727 1.00 36.06 111 VAL A N 1
ATOM 856 C CA . VAL A 1 111 ? -10.334 14.925 -1.427 1.00 36.06 111 VAL A CA 1
ATOM 857 C C . VAL A 1 111 ? -9.029 15.070 -2.194 1.00 36.06 111 VAL A C 1
ATOM 859 O O . VAL A 1 111 ? -7.957 14.697 -1.724 1.00 36.06 111 VAL A O 1
ATOM 862 N N . TRP A 1 112 ? -9.154 15.573 -3.422 1.00 35.06 112 TRP A N 1
ATOM 863 C CA . TRP A 1 112 ? -8.043 16.011 -4.259 1.00 35.06 112 TRP A CA 1
ATOM 864 C C . TRP A 1 112 ? -8.108 17.534 -4.391 1.00 35.06 112 TRP A C 1
ATOM 866 O O . TRP A 1 112 ? -9.115 18.069 -4.847 1.00 35.06 112 TRP A O 1
ATOM 876 N N . GLY A 1 113 ? -7.018 18.206 -4.020 1.00 46.66 113 GLY A N 1
ATOM 877 C CA . GLY A 1 113 ? -6.722 19.587 -4.406 1.00 46.66 113 GLY A CA 1
ATOM 878 C C . GLY A 1 113 ? -7.312 20.691 -3.527 1.00 46.66 113 GLY A C 1
ATOM 879 O O . GLY A 1 113 ? -8.346 21.253 -3.873 1.00 46.66 113 GLY A O 1
ATOM 880 N N . MET A 1 114 ? -6.578 21.080 -2.478 1.00 33.41 114 MET A N 1
ATOM 881 C CA . MET A 1 114 ? -6.400 22.484 -2.069 1.00 33.41 114 MET A CA 1
ATOM 882 C C . MET A 1 114 ? -4.994 22.680 -1.507 1.00 33.41 114 MET A C 1
ATOM 884 O O . MET A 1 114 ? -4.535 21.783 -0.763 1.00 33.41 114 MET A O 1
#

Sequence (114 aa):
MTAVGDLLKEEVEMLAGSRSTVSRRTIRASARKLEALMSRPLNQDDFVAVFMDGKSFAEDGMVLAVGITLDGEKRLLGFVQTAAEKETVIAEFFERLVERGLDYRQGLPHVWGM

Foldseek 3Di:
DVVVVVVVVVVVCLLVDDDDDQDPVNVVVSVVVQVCLLQAAPQVFAFLAKDWDWDDDPQKIKIWIWTQGPVRDIDTNHMDIGGPPPDPRVVVSVVSSVVSPDDCPVPHPPDDDD

Secondary structure (DSSP, 8-state):
--HHHHHHHHHHHHHH--SS---HHHHHHHHHHHHHHHHS-STTS-EEEEEEEEEEETTEEEEEEEEEETTS-EEEEEEEEE-S--HHHHHHHHHHHHHTT---TT--------